Protein AF-A0A919AH19-F1 (afdb_monomer_lite)

Foldseek 3Di:
DWKDDPQAIFDDDDDDDPPDDPPDDDDDPDPQLVPGDVSDDPCSQADPFADPPPGDGPSPPGDIDDDDDPDPDD

Radius of gyration: 13.68 Å; chains: 1; bounding box: 30×21×48 Å

pLDDT: mean 90.98, std 10.67, range [40.75, 97.81]

Secondary structure (DSSP, 8-state):
-EEEETTEEEE-----SS-SPTT-----S---GGGSTTS--GGGGS---B-TTTT-B-TT----EEEPPPPP--

InterPro domains:
  IPR009010 Aspartate d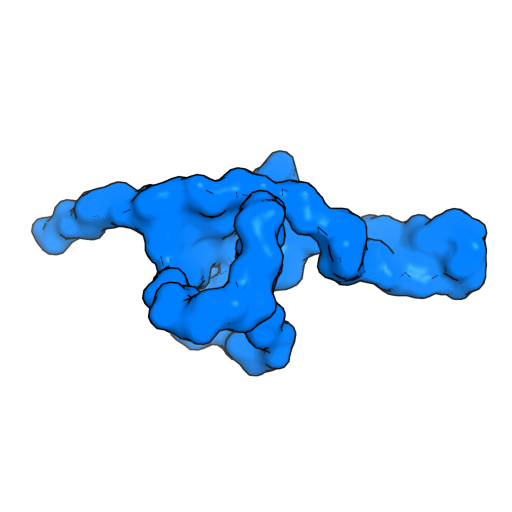ecarboxylase-like domain superfamily [SSF50692] (3-70)

Organism: NCBI:txid66376

Sequence (74 aa):
MVISSPRGSFGAVARLDGRATRGTALTEKGHWPRLSPGGEGVNATVAEDDADFGGGAVFHDNRVRVEPAGTAVT

Structure (mmCIF, N/CA/C/O backbone):
data_AF-A0A919AH19-F1
#
_entry.id   AF-A0A919AH19-F1
#
loop_
_atom_site.group_PDB
_atom_site.id
_atom_site.type_symbol
_atom_site.label_atom_id
_atom_site.label_alt_id
_atom_site.label_comp_id
_atom_site.label_asym_id
_atom_site.label_entity_id
_atom_site.label_seq_id
_atom_site.pdbx_PDB_ins_code
_atom_site.Cartn_x
_atom_s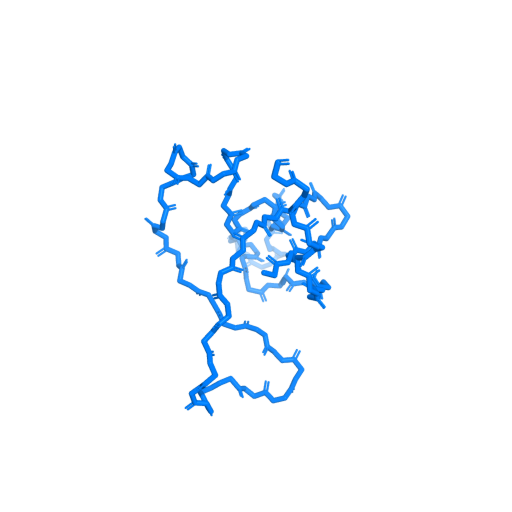ite.Cartn_y
_atom_site.Cartn_z
_atom_site.occupancy
_atom_site.B_iso_or_equiv
_atom_site.auth_seq_id
_atom_site.auth_comp_id
_atom_site.auth_asym_id
_atom_site.auth_atom_id
_atom_site.pdbx_PDB_model_num
ATOM 1 N N . MET A 1 1 ? -5.115 -2.354 11.841 1.00 92.50 1 MET A N 1
ATOM 2 C CA . MET A 1 1 ? -4.719 -3.453 10.935 1.00 92.50 1 MET A CA 1
ATOM 3 C C . MET A 1 1 ? -3.264 -3.274 10.567 1.00 92.50 1 MET A C 1
ATOM 5 O O . MET A 1 1 ? -2.789 -2.143 10.605 1.00 92.50 1 MET A O 1
ATOM 9 N N . VAL A 1 2 ? -2.578 -4.365 10.243 1.00 95.06 2 VAL A N 1
ATOM 10 C CA . VAL A 1 2 ? -1.222 -4.345 9.690 1.00 95.06 2 VAL A CA 1
ATOM 11 C C . VAL A 1 2 ? -1.306 -4.756 8.227 1.00 95.06 2 VAL A C 1
ATOM 13 O O . VAL A 1 2 ? -2.003 -5.712 7.883 1.00 95.06 2 VAL A O 1
ATOM 16 N N . ILE A 1 3 ? -0.633 -3.994 7.371 1.00 96.19 3 ILE A N 1
ATOM 17 C CA . ILE A 1 3 ? -0.523 -4.254 5.940 1.00 96.19 3 ILE A CA 1
ATOM 18 C C . ILE A 1 3 ? 0.942 -4.552 5.663 1.00 96.19 3 ILE A C 1
ATOM 20 O O . ILE A 1 3 ? 1.798 -3.732 5.992 1.00 96.19 3 ILE A O 1
ATOM 24 N N . SER A 1 4 ? 1.236 -5.718 5.094 1.00 97.12 4 SER A N 1
ATOM 25 C CA . SER A 1 4 ? 2.605 -6.214 4.949 1.00 97.12 4 SER A CA 1
ATOM 26 C C . SER A 1 4 ? 2.908 -6.753 3.556 1.00 97.12 4 SER A C 1
ATOM 28 O O . SER A 1 4 ? 2.036 -7.216 2.818 1.00 97.12 4 SER A O 1
ATOM 30 N N . SER A 1 5 ? 4.188 -6.695 3.213 1.00 97.06 5 SER A N 1
ATOM 31 C CA . SER A 1 5 ? 4.807 -7.296 2.036 1.00 97.06 5 SER A CA 1
ATOM 32 C C . SER A 1 5 ? 6.215 -7.779 2.420 1.00 97.06 5 SER A C 1
ATOM 34 O O . SER A 1 5 ? 6.699 -7.421 3.495 1.00 97.06 5 SER A O 1
ATOM 36 N N . PRO A 1 6 ? 6.926 -8.526 1.557 1.00 97.50 6 PRO A N 1
ATOM 37 C CA . PRO A 1 6 ? 8.329 -8.868 1.806 1.00 97.50 6 PRO A CA 1
ATOM 38 C C . PRO A 1 6 ? 9.259 -7.658 2.001 1.00 97.50 6 PRO A C 1
ATOM 40 O O . PRO A 1 6 ? 10.327 -7.810 2.579 1.00 97.50 6 PRO A O 1
ATOM 43 N N . ARG A 1 7 ? 8.866 -6.471 1.520 1.00 95.56 7 ARG A N 1
ATOM 44 C CA . ARG A 1 7 ? 9.663 -5.236 1.595 1.00 95.56 7 ARG A CA 1
ATOM 45 C C . ARG A 1 7 ? 9.475 -4.469 2.903 1.00 95.56 7 ARG A C 1
ATOM 47 O O . ARG A 1 7 ? 10.343 -3.695 3.280 1.00 95.56 7 ARG A O 1
ATOM 54 N N . GLY A 1 8 ? 8.360 -4.685 3.598 1.00 95.88 8 GLY A N 1
ATOM 55 C CA . GLY A 1 8 ? 8.019 -3.912 4.786 1.00 95.88 8 GLY A CA 1
ATOM 56 C C . GLY A 1 8 ? 6.533 -3.934 5.113 1.00 95.88 8 GLY A C 1
ATOM 57 O O . GLY A 1 8 ? 5.740 -4.661 4.500 1.00 95.88 8 GLY A O 1
ATOM 58 N N . SER A 1 9 ? 6.153 -3.140 6.113 1.00 95.44 9 SER A N 1
ATOM 59 C CA . SER A 1 9 ? 4.787 -3.085 6.631 1.00 95.44 9 SER A CA 1
ATOM 60 C C . SER A 1 9 ? 4.447 -1.733 7.240 1.00 95.44 9 SER A C 1
ATOM 62 O O . SER A 1 9 ? 5.333 -1.027 7.708 1.00 95.44 9 SER A O 1
ATOM 64 N N . PHE A 1 10 ? 3.156 -1.422 7.317 1.00 94.19 10 PHE A N 1
ATOM 65 C CA . PHE A 1 10 ? 2.657 -0.251 8.034 1.00 94.19 10 PHE A CA 1
ATOM 66 C C . PHE A 1 10 ? 1.332 -0.549 8.744 1.00 94.19 10 PHE A C 1
ATOM 68 O O . PHE A 1 10 ? 0.592 -1.476 8.391 1.00 94.19 10 PHE A O 1
ATOM 75 N N . GLY A 1 11 ? 1.038 0.251 9.768 1.00 92.75 11 GLY A N 1
ATOM 76 C CA . GLY A 1 11 ? -0.237 0.223 10.475 1.00 92.75 11 GLY A CA 1
ATOM 77 C C . GLY A 1 11 ? -1.272 1.128 9.810 1.00 92.75 11 GLY A C 1
ATOM 78 O O . GLY A 1 11 ? -0.958 2.239 9.394 1.00 92.75 11 GLY A O 1
ATOM 79 N N . ALA A 1 12 ? -2.525 0.679 9.749 1.00 92.25 12 ALA A N 1
ATOM 80 C CA . ALA A 1 12 ? -3.640 1.513 9.303 1.00 92.25 12 ALA A CA 1
ATOM 81 C C . ALA A 1 12 ? -4.946 1.197 10.037 1.00 92.25 12 ALA A C 1
ATOM 83 O O . ALA A 1 12 ? -5.161 0.090 10.550 1.00 92.25 12 ALA A O 1
ATOM 84 N N . VAL A 1 13 ? -5.851 2.173 10.041 1.00 91.56 13 VAL A N 1
ATOM 85 C CA . VAL A 1 13 ? -7.237 2.001 10.486 1.00 91.56 13 VAL A CA 1
ATOM 86 C C . VAL A 1 13 ? -8.084 1.589 9.286 1.00 91.56 13 VAL A C 1
ATOM 88 O O . VAL A 1 13 ? -8.059 2.245 8.247 1.00 91.56 13 VAL A O 1
ATOM 91 N N . ALA A 1 14 ? -8.834 0.496 9.421 1.00 92.19 14 ALA A N 1
ATOM 92 C CA . ALA A 1 14 ? -9.717 0.032 8.359 1.00 92.19 14 ALA A CA 1
ATOM 93 C C . ALA A 1 14 ? -11.026 0.828 8.354 1.00 92.19 14 ALA A C 1
ATOM 95 O O . ALA A 1 14 ? -11.648 1.021 9.398 1.00 92.19 14 ALA A O 1
ATOM 96 N N . ARG A 1 15 ? -11.469 1.235 7.162 1.00 93.00 15 ARG A N 1
ATOM 97 C CA . ARG A 1 15 ? -12.775 1.856 6.927 1.00 93.00 15 ARG A CA 1
ATOM 98 C C . ARG A 1 15 ? -13.582 0.962 5.990 1.00 93.00 15 ARG A C 1
ATOM 100 O O . ARG A 1 15 ? -13.129 0.668 4.890 1.00 93.00 15 ARG A O 1
ATOM 107 N N . LEU A 1 16 ? -14.757 0.519 6.438 1.00 92.62 16 LEU A N 1
ATOM 108 C CA . LEU A 1 16 ? -15.648 -0.361 5.677 1.00 92.62 16 LEU A CA 1
ATOM 109 C C . LEU A 1 16 ? -16.790 0.469 5.088 1.00 92.62 16 LEU A C 1
ATOM 111 O O . LEU A 1 16 ? -17.710 0.853 5.802 1.00 92.62 16 LEU A O 1
ATOM 115 N N . ASP A 1 17 ? -16.708 0.779 3.797 1.00 94.88 17 ASP A N 1
ATOM 116 C CA . ASP A 1 17 ? -17.655 1.672 3.111 1.00 94.88 17 ASP A CA 1
ATOM 117 C C . ASP A 1 17 ? -18.154 1.139 1.755 1.00 94.88 17 ASP A C 1
ATOM 119 O O . ASP A 1 17 ? -18.874 1.835 1.044 1.00 94.88 17 ASP A O 1
ATOM 123 N N . GLY A 1 18 ? -17.749 -0.076 1.374 1.00 94.50 18 GLY A N 1
ATOM 124 C CA . GLY A 1 18 ? -18.140 -0.715 0.116 1.00 94.50 18 GLY A CA 1
ATOM 125 C C . GLY A 1 18 ? -17.448 -0.183 -1.145 1.00 94.50 18 GLY A C 1
ATOM 126 O O . GLY A 1 18 ? -17.790 -0.637 -2.232 1.00 94.50 18 GLY A O 1
ATOM 127 N N . ARG A 1 19 ? -16.474 0.737 -1.045 1.00 95.62 19 ARG A N 1
ATOM 128 C CA . ARG A 1 19 ? -15.760 1.265 -2.229 1.00 95.62 19 ARG A CA 1
ATOM 129 C C . ARG A 1 19 ? -14.722 0.302 -2.795 1.00 95.62 19 ARG A C 1
ATOM 131 O O . ARG A 1 19 ? -14.437 0.335 -3.989 1.00 95.62 19 ARG A O 1
ATOM 138 N N . ALA A 1 20 ? -14.123 -0.525 -1.943 1.00 94.19 20 ALA A N 1
ATOM 139 C CA . ALA A 1 20 ? -13.131 -1.503 -2.366 1.00 94.19 20 ALA A CA 1
ATOM 140 C C . ALA A 1 20 ? -13.804 -2.753 -2.951 1.00 94.19 20 ALA A C 1
ATOM 142 O O . ALA A 1 20 ? -14.746 -3.298 -2.372 1.00 94.19 20 ALA A O 1
ATOM 143 N N . THR A 1 21 ? -13.280 -3.242 -4.076 1.00 96.06 21 THR A N 1
ATOM 144 C CA . THR A 1 21 ? -13.667 -4.553 -4.614 1.00 96.06 21 THR A CA 1
ATOM 145 C C . THR A 1 21 ? -13.090 -5.664 -3.735 1.00 96.06 21 THR A C 1
ATOM 147 O O . THR A 1 21 ? -12.019 -5.515 -3.141 1.00 96.06 21 THR A O 1
ATOM 150 N N . ARG A 1 22 ? -13.791 -6.801 -3.642 1.00 95.62 22 ARG A N 1
ATOM 151 C CA . ARG A 1 22 ? -13.307 -7.979 -2.907 1.00 95.62 22 ARG A CA 1
ATOM 152 C C . ARG A 1 22 ? -11.898 -8.362 -3.375 1.00 95.62 22 ARG A C 1
ATOM 154 O O . ARG A 1 22 ? -11.682 -8.576 -4.560 1.00 95.62 22 ARG A O 1
ATOM 161 N N . GLY A 1 23 ? -10.979 -8.517 -2.422 1.00 95.94 23 GLY A N 1
ATOM 162 C CA . GLY A 1 23 ? -9.579 -8.868 -2.690 1.00 95.94 23 GLY A CA 1
ATOM 163 C C . GLY A 1 23 ? -8.646 -7.665 -2.850 1.00 95.94 23 GLY A C 1
ATOM 164 O O . GLY A 1 23 ? -7.439 -7.859 -2.946 1.00 95.94 23 GLY A O 1
ATOM 165 N N . THR A 1 24 ? -9.171 -6.439 -2.817 1.00 95.88 24 THR A N 1
ATOM 166 C CA . THR A 1 24 ? -8.390 -5.202 -2.924 1.00 95.88 24 THR A CA 1
ATOM 167 C C . THR A 1 24 ? -8.496 -4.389 -1.637 1.00 95.88 24 THR A C 1
ATOM 169 O O . THR A 1 24 ? -9.567 -4.286 -1.041 1.00 95.88 24 THR A O 1
ATOM 172 N N . ALA A 1 25 ? -7.388 -3.775 -1.224 1.00 94.75 25 ALA A N 1
ATOM 173 C CA . ALA A 1 25 ? -7.374 -2.740 -0.198 1.00 94.75 25 ALA A CA 1
ATOM 174 C C . ALA A 1 25 ? -7.125 -1.380 -0.860 1.00 94.75 25 ALA A C 1
ATOM 176 O O . ALA A 1 25 ? -6.290 -1.268 -1.756 1.00 94.75 25 ALA A O 1
ATOM 177 N N . LEU A 1 26 ? -7.852 -0.356 -0.417 1.00 95.19 26 LEU A N 1
ATOM 178 C CA . LEU A 1 26 ? -7.655 1.022 -0.858 1.00 95.19 26 LEU A CA 1
ATOM 179 C C . LEU A 1 26 ? -7.010 1.819 0.268 1.00 95.19 26 LEU A C 1
ATOM 181 O O . LEU A 1 26 ? -7.371 1.670 1.434 1.00 95.19 26 LEU A O 1
ATOM 185 N N . THR A 1 27 ? -6.074 2.683 -0.096 1.00 92.94 27 THR A N 1
ATOM 186 C CA . THR A 1 27 ? -5.424 3.611 0.823 1.00 92.94 27 THR A CA 1
ATOM 187 C C . THR A 1 27 ? -5.103 4.903 0.089 1.00 92.94 27 THR A C 1
ATOM 189 O O . THR A 1 27 ? -5.003 4.929 -1.139 1.00 92.94 27 THR A O 1
ATOM 192 N N . GLU A 1 28 ? -4.967 5.979 0.846 1.00 87.50 28 GLU A N 1
ATOM 193 C CA . GLU A 1 28 ? -4.623 7.290 0.319 1.00 87.50 28 GLU A CA 1
ATOM 194 C C . GLU A 1 28 ? -3.110 7.497 0.408 1.00 87.50 28 GLU A C 1
ATOM 196 O O . GLU A 1 28 ? -2.463 7.156 1.402 1.00 87.50 28 GLU A O 1
ATOM 201 N N . LYS A 1 29 ? -2.535 8.093 -0.636 1.00 82.31 29 LYS A N 1
ATOM 202 C CA . LYS A 1 29 ? -1.180 8.639 -0.572 1.00 82.31 29 LYS A CA 1
ATOM 203 C C . LYS A 1 29 ? -1.245 10.027 0.066 1.00 82.31 29 LYS A C 1
ATOM 205 O O . LYS A 1 29 ? -2.138 10.804 -0.252 1.00 82.31 29 LYS A O 1
ATOM 210 N N . GLY A 1 30 ? -0.267 10.359 0.909 1.00 85.25 30 GLY A N 1
ATOM 211 C CA . GLY A 1 30 ? -0.101 11.715 1.454 1.00 85.25 30 GLY A CA 1
ATOM 212 C C . GLY A 1 30 ? -0.097 11.807 2.978 1.00 85.25 30 GLY A C 1
ATOM 213 O O . GLY A 1 30 ? 0.224 12.867 3.512 1.00 85.25 30 GLY A O 1
ATOM 214 N N . HIS A 1 31 ? -0.386 10.715 3.693 1.00 88.38 31 HIS A N 1
ATOM 215 C CA . HIS A 1 31 ? -0.136 10.677 5.131 1.00 88.38 31 HIS A CA 1
ATOM 216 C C . HIS A 1 31 ? 1.373 10.729 5.400 1.00 88.38 31 HIS A C 1
ATOM 218 O O . HIS A 1 31 ? 2.151 9.998 4.785 1.00 88.38 31 HIS A O 1
ATOM 224 N N . TRP A 1 32 ? 1.785 11.614 6.305 1.00 91.75 32 TRP A N 1
ATOM 225 C CA . TRP A 1 32 ? 3.194 11.854 6.595 1.00 91.75 32 TRP A CA 1
ATOM 226 C C . TRP A 1 32 ? 3.729 10.725 7.481 1.00 91.75 32 TRP A C 1
ATOM 228 O O . TRP A 1 32 ? 3.231 10.581 8.598 1.00 91.75 32 TRP A O 1
ATOM 238 N N . PRO A 1 33 ? 4.761 9.969 7.062 1.00 90.88 33 PRO A N 1
ATOM 239 C CA . PRO A 1 33 ? 5.242 8.820 7.835 1.00 90.88 33 PRO A CA 1
ATOM 240 C C . PRO A 1 33 ? 5.686 9.185 9.258 1.00 90.88 33 PRO A C 1
ATOM 242 O O . PRO A 1 33 ? 5.426 8.448 10.200 1.00 90.88 33 PRO A O 1
ATOM 245 N N . ARG A 1 34 ? 6.234 10.394 9.461 1.00 91.94 34 ARG A N 1
ATOM 246 C CA . ARG A 1 34 ? 6.602 10.907 10.796 1.00 91.94 34 ARG A CA 1
ATOM 247 C C . ARG A 1 34 ? 5.418 11.017 11.772 1.00 91.94 34 ARG A C 1
ATOM 249 O O . ARG A 1 34 ? 5.637 11.107 12.974 1.00 91.94 34 ARG A O 1
ATOM 256 N N . LEU A 1 35 ? 4.185 11.058 11.269 1.00 90.81 35 LEU A N 1
ATOM 257 C CA . LEU A 1 35 ? 2.961 11.091 12.076 1.00 90.81 35 LEU A CA 1
ATOM 258 C C . LEU A 1 35 ? 2.372 9.692 12.316 1.00 90.81 35 LEU A C 1
ATOM 260 O O . LEU A 1 35 ? 1.394 9.563 13.048 1.00 90.81 35 LEU A O 1
ATOM 264 N N . SER A 1 36 ? 2.950 8.651 11.713 1.00 87.25 36 SER A N 1
ATOM 265 C CA . SER A 1 36 ? 2.518 7.268 11.884 1.00 87.25 36 SER A CA 1
ATOM 266 C C . SER A 1 36 ? 3.270 6.582 13.027 1.00 87.25 36 SER A C 1
ATOM 268 O O . SER A 1 36 ? 4.487 6.751 13.160 1.00 87.25 36 SER A O 1
ATOM 270 N N . PRO A 1 37 ? 2.588 5.750 13.833 1.00 84.25 37 PRO A N 1
ATOM 271 C CA . PRO A 1 37 ? 3.260 4.825 14.737 1.00 84.25 37 PRO A CA 1
ATOM 272 C C . PRO A 1 37 ? 4.224 3.931 13.945 1.00 84.25 37 PRO A C 1
ATOM 274 O O . PRO A 1 37 ? 3.805 3.223 13.033 1.00 84.25 37 PRO A O 1
ATOM 277 N N . GLY A 1 38 ? 5.515 3.988 14.276 1.00 84.00 38 GLY A N 1
ATOM 278 C CA . GLY A 1 38 ? 6.567 3.245 13.573 1.00 84.00 38 GLY A CA 1
ATOM 279 C C . GLY A 1 38 ? 7.265 4.010 12.446 1.00 84.00 38 GLY A C 1
ATOM 280 O O . GLY A 1 38 ? 8.232 3.493 11.910 1.00 84.00 38 GLY A O 1
ATOM 281 N N . GLY A 1 39 ? 6.844 5.236 12.112 1.00 91.44 39 GLY A N 1
ATOM 282 C CA . GLY A 1 39 ? 7.550 6.073 11.133 1.00 91.44 39 GLY A CA 1
ATOM 283 C C . GLY A 1 39 ? 7.376 5.651 9.670 1.00 91.44 39 GLY A C 1
ATOM 284 O O . GLY A 1 39 ? 7.987 6.263 8.799 1.00 91.44 39 GLY A O 1
ATOM 285 N N . GLU A 1 40 ? 6.534 4.652 9.405 1.00 92.94 40 GLU A N 1
ATOM 286 C CA . GLU A 1 40 ? 6.317 4.059 8.085 1.00 92.94 40 GLU A CA 1
ATOM 287 C C . GLU A 1 40 ? 4.962 4.456 7.493 1.00 92.94 40 GLU A C 1
ATOM 289 O O . GLU A 1 40 ? 3.986 4.686 8.208 1.00 92.94 40 GLU A O 1
ATOM 294 N N . GLY A 1 41 ? 4.888 4.505 6.163 1.00 93.31 41 GLY A N 1
ATOM 295 C CA . GLY A 1 41 ? 3.657 4.777 5.418 1.00 93.31 41 GLY A CA 1
ATOM 296 C C . GLY A 1 41 ? 3.370 3.714 4.363 1.00 93.31 41 GLY A C 1
ATOM 297 O O . GLY A 1 41 ? 4.079 2.719 4.254 1.00 93.31 41 GLY A O 1
ATOM 298 N N . VAL A 1 42 ? 2.358 3.949 3.522 1.00 94.56 42 VAL A N 1
ATOM 299 C CA . VAL A 1 42 ? 1.967 3.003 2.456 1.00 94.56 42 VAL A CA 1
ATOM 300 C C . VAL A 1 42 ? 3.138 2.580 1.556 1.00 94.56 42 VAL A C 1
ATOM 302 O O . VAL A 1 42 ? 3.220 1.418 1.147 1.00 94.56 42 VAL A O 1
ATOM 305 N N . ASN A 1 43 ? 4.077 3.496 1.304 1.00 94.38 43 ASN A N 1
ATOM 306 C CA . ASN A 1 43 ? 5.246 3.242 0.465 1.00 94.38 43 ASN A CA 1
ATOM 307 C C . ASN A 1 43 ? 6.191 2.174 1.039 1.00 94.38 43 ASN A C 1
ATOM 309 O O . ASN A 1 43 ? 6.913 1.572 0.259 1.00 94.38 43 ASN A O 1
ATOM 313 N N . ALA A 1 44 ? 6.123 1.849 2.336 1.00 95.19 44 ALA A N 1
ATOM 314 C CA . ALA A 1 44 ? 6.899 0.761 2.946 1.00 95.19 44 ALA A CA 1
ATOM 315 C C . ALA A 1 44 ? 6.598 -0.624 2.338 1.00 95.19 44 ALA A C 1
ATOM 317 O O . ALA A 1 44 ? 7.311 -1.593 2.583 1.00 95.19 44 ALA A O 1
ATOM 318 N N . THR A 1 45 ? 5.511 -0.748 1.569 1.00 96.00 45 THR A N 1
ATOM 319 C CA . THR A 1 45 ? 5.145 -1.989 0.869 1.00 96.00 45 THR A CA 1
ATOM 320 C C . THR A 1 45 ? 5.410 -1.953 -0.633 1.00 96.00 45 THR A C 1
ATOM 322 O O . THR A 1 45 ? 5.339 -2.994 -1.284 1.00 96.00 45 THR A O 1
ATOM 325 N N . VAL A 1 46 ? 5.734 -0.788 -1.193 1.00 95.25 46 VAL A N 1
ATOM 326 C CA . VAL A 1 46 ? 5.927 -0.591 -2.633 1.00 95.25 46 VAL A CA 1
ATOM 327 C C . VAL A 1 46 ? 7.339 -1.021 -3.031 1.00 95.25 46 VAL A C 1
ATOM 329 O O . VAL A 1 46 ? 8.279 -0.839 -2.264 1.00 95.25 46 VAL A O 1
ATOM 332 N N . ALA A 1 47 ? 7.486 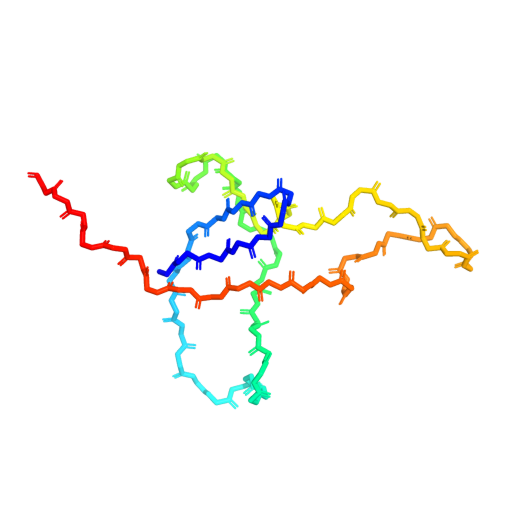-1.616 -4.215 1.00 95.56 47 ALA A N 1
ATOM 333 C CA . ALA A 1 47 ? 8.796 -1.926 -4.773 1.00 95.56 47 ALA A CA 1
ATOM 334 C C . ALA A 1 47 ? 9.469 -0.675 -5.361 1.00 95.56 47 ALA A C 1
ATOM 336 O O . ALA A 1 47 ? 8.825 0.117 -6.051 1.00 95.56 47 ALA A O 1
ATOM 337 N N . GLU A 1 48 ? 10.759 -0.506 -5.079 1.00 94.56 48 GLU A N 1
ATOM 338 C CA . GLU A 1 48 ? 11.594 0.535 -5.685 1.00 94.56 48 GLU A CA 1
ATOM 339 C C . GLU A 1 48 ? 12.121 0.045 -7.037 1.00 94.56 48 GLU A C 1
ATOM 341 O O . GLU A 1 48 ? 1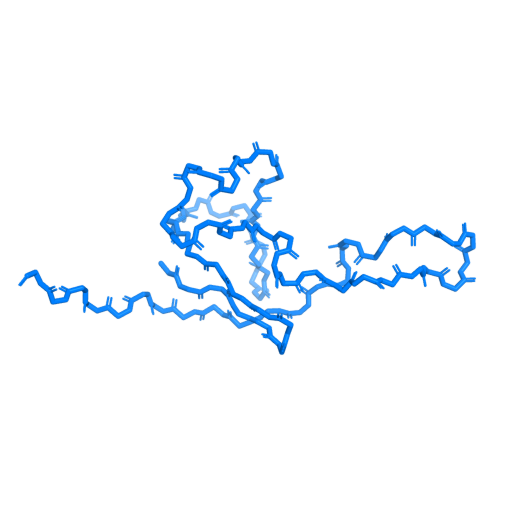3.302 -0.255 -7.180 1.00 94.56 48 GLU A O 1
ATOM 346 N N . ASP A 1 49 ? 11.213 -0.067 -8.007 1.00 94.75 49 ASP A N 1
ATOM 347 C CA . ASP A 1 49 ? 11.497 -0.564 -9.353 1.00 94.75 49 ASP A CA 1
ATOM 348 C C . ASP A 1 49 ? 10.936 0.374 -10.433 1.00 94.75 49 ASP A C 1
ATOM 350 O O . ASP A 1 49 ? 9.954 1.101 -10.223 1.00 94.75 49 ASP A O 1
ATOM 354 N N . ASP A 1 50 ? 11.540 0.279 -11.617 1.00 96.50 50 ASP A N 1
ATOM 355 C CA . ASP A 1 50 ? 11.099 0.942 -12.839 1.00 96.50 50 ASP A CA 1
ATOM 356 C C . ASP A 1 50 ? 10.300 -0.033 -13.717 1.00 96.50 50 ASP A C 1
ATOM 358 O O . ASP A 1 50 ? 10.681 -1.189 -13.915 1.00 96.50 50 ASP A O 1
ATOM 362 N N . ALA A 1 51 ? 9.193 0.443 -14.283 1.00 95.56 51 ALA A N 1
ATOM 363 C CA . ALA A 1 51 ? 8.402 -0.298 -15.254 1.00 95.56 51 ALA A CA 1
ATOM 364 C C . ALA A 1 51 ? 9.196 -0.525 -16.549 1.00 95.56 51 ALA A C 1
ATOM 366 O O . ALA A 1 51 ? 9.904 0.362 -17.036 1.00 95.56 51 ALA A O 1
ATOM 367 N N . ASP A 1 52 ? 9.007 -1.702 -17.143 1.00 93.50 52 ASP A N 1
ATOM 368 C CA . ASP A 1 52 ? 9.673 -2.138 -18.372 1.00 93.50 52 ASP A CA 1
ATOM 369 C C . ASP A 1 52 ? 9.436 -1.186 -19.556 1.00 93.50 52 ASP A C 1
ATOM 371 O O . ASP A 1 52 ? 10.347 -0.904 -20.337 1.00 93.50 52 ASP A O 1
ATOM 375 N N . PHE A 1 53 ? 8.225 -0.642 -19.666 1.00 93.12 53 PHE A N 1
ATOM 376 C CA . PHE A 1 53 ? 7.869 0.353 -20.661 1.00 93.12 53 PHE 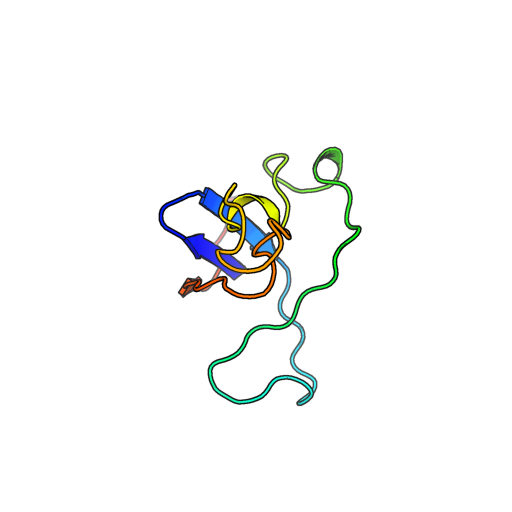A CA 1
ATOM 377 C C . PHE A 1 53 ? 7.924 1.770 -20.077 1.00 93.12 53 PHE A C 1
ATOM 379 O O . PHE A 1 53 ? 7.058 2.193 -19.310 1.00 93.12 53 PHE A O 1
ATOM 386 N N . GLY A 1 54 ? 8.933 2.537 -20.492 1.00 95.06 54 GLY A N 1
ATOM 387 C CA . GLY A 1 54 ? 9.041 3.968 -20.192 1.00 95.06 54 GLY A CA 1
ATOM 388 C C . GLY A 1 54 ? 9.618 4.323 -18.817 1.00 95.06 54 GLY A C 1
ATOM 389 O O . GLY A 1 54 ? 9.697 5.512 -18.519 1.00 95.06 54 GLY A O 1
ATOM 390 N N . GLY A 1 55 ? 10.035 3.345 -18.001 1.00 95.94 55 GLY A N 1
ATOM 391 C CA . GLY A 1 55 ? 10.768 3.590 -16.751 1.00 95.94 55 GLY A CA 1
ATOM 392 C C . GLY A 1 55 ? 9.957 4.307 -15.668 1.00 95.94 55 GLY A C 1
ATOM 393 O O . GLY A 1 55 ? 10.502 5.071 -14.879 1.00 95.94 55 GLY A O 1
ATOM 394 N N . GLY A 1 56 ? 8.632 4.146 -15.676 1.00 96.62 56 GLY A N 1
ATOM 395 C CA . GLY A 1 56 ? 7.750 4.742 -14.672 1.00 96.62 56 GLY A CA 1
ATOM 396 C C . GLY A 1 56 ? 7.722 3.940 -13.370 1.00 96.62 56 GLY A C 1
ATOM 397 O O . GLY A 1 56 ? 7.971 2.743 -13.364 1.00 96.62 56 GLY A O 1
ATOM 398 N N . ALA A 1 57 ? 7.343 4.575 -12.264 1.00 94.31 57 ALA A N 1
ATOM 399 C CA . ALA A 1 57 ? 7.251 3.896 -10.972 1.00 94.31 57 ALA A CA 1
ATOM 400 C C . ALA A 1 57 ? 6.102 2.867 -10.900 1.00 94.31 57 ALA A C 1
ATOM 402 O O . ALA A 1 57 ? 4.998 3.104 -11.399 1.00 94.31 57 ALA A O 1
ATOM 403 N N . VAL A 1 58 ? 6.321 1.770 -10.170 1.00 94.94 58 VAL A N 1
ATOM 404 C CA . VAL A 1 58 ? 5.408 0.609 -10.089 1.00 94.94 58 VAL A CA 1
ATOM 405 C C . VAL A 1 58 ? 4.400 0.651 -8.925 1.00 94.94 58 VAL A C 1
ATOM 407 O O . VAL A 1 58 ? 3.978 -0.378 -8.406 1.00 94.94 58 VAL A O 1
ATOM 410 N N . PHE A 1 59 ? 3.955 1.840 -8.499 1.00 93.00 59 PHE A N 1
ATOM 411 C CA . PHE A 1 59 ? 3.126 2.019 -7.287 1.00 93.00 59 PHE A CA 1
ATOM 412 C C . PHE A 1 59 ? 1.847 1.164 -7.224 1.00 93.00 59 PHE A C 1
ATOM 414 O O . PHE A 1 59 ? 1.384 0.826 -6.133 1.00 93.00 59 PHE A O 1
ATOM 421 N N . HIS A 1 60 ? 1.244 0.867 -8.377 1.00 93.00 60 HIS A N 1
ATOM 422 C CA . HIS A 1 60 ? -0.026 0.142 -8.473 1.00 93.00 60 HIS A CA 1
ATOM 423 C C . HIS A 1 60 ? 0.134 -1.375 -8.612 1.00 93.00 60 HIS A C 1
ATOM 425 O O . HIS A 1 60 ? -0.851 -2.092 -8.432 1.00 93.00 60 HIS A O 1
ATOM 431 N N . ASP A 1 61 ? 1.350 -1.868 -8.855 1.00 94.44 61 ASP A N 1
ATOM 432 C CA . ASP A 1 61 ? 1.666 -3.291 -8.754 1.00 94.44 61 ASP A CA 1
ATOM 433 C C . ASP A 1 61 ? 2.184 -3.605 -7.347 1.00 94.44 61 ASP A C 1
ATOM 435 O O . ASP A 1 61 ? 3.379 -3.732 -7.082 1.00 94.44 61 ASP A O 1
ATOM 439 N N . ASN A 1 62 ? 1.256 -3.646 -6.391 1.00 95.75 62 ASN A N 1
ATOM 440 C CA . ASN A 1 62 ? 1.597 -3.832 -4.989 1.00 95.75 62 ASN A CA 1
ATOM 441 C C . ASN A 1 62 ? 0.720 -4.893 -4.329 1.00 95.75 62 ASN A C 1
ATOM 443 O O . ASN A 1 62 ? -0.409 -4.643 -3.896 1.00 95.75 62 ASN A O 1
ATOM 447 N N . ARG A 1 63 ? 1.269 -6.104 -4.222 1.00 97.19 63 ARG A N 1
ATOM 448 C CA . ARG A 1 63 ? 0.633 -7.206 -3.504 1.00 97.19 63 ARG A CA 1
ATOM 449 C C . ARG A 1 63 ? 0.960 -7.148 -2.017 1.00 97.19 63 ARG A C 1
ATOM 451 O O . ARG A 1 63 ? 2.122 -7.227 -1.621 1.00 97.19 63 ARG A O 1
ATOM 458 N N . VAL A 1 64 ? -0.090 -7.117 -1.205 1.00 97.56 64 VAL A N 1
ATOM 459 C CA . VAL A 1 64 ? 0.004 -7.046 0.255 1.00 97.56 64 VAL A CA 1
ATOM 460 C C . VAL A 1 64 ? -0.817 -8.135 0.936 1.00 97.56 64 VAL A C 1
ATOM 462 O O . VAL A 1 64 ? -1.762 -8.686 0.367 1.00 97.56 64 VAL A O 1
ATOM 465 N N . ARG A 1 65 ? -0.468 -8.423 2.187 1.00 97.81 65 ARG A N 1
ATOM 466 C CA . ARG A 1 65 ? -1.294 -9.161 3.141 1.00 97.81 65 ARG A CA 1
ATOM 467 C C . ARG A 1 65 ? -1.890 -8.173 4.140 1.00 97.81 65 ARG A C 1
ATOM 469 O O . ARG A 1 65 ? -1.207 -7.251 4.573 1.00 97.81 65 ARG A O 1
ATOM 476 N N . VAL A 1 66 ? -3.163 -8.360 4.482 1.00 96.38 66 VAL A N 1
ATOM 477 C CA . VAL A 1 66 ? -3.875 -7.534 5.464 1.00 96.38 66 VAL A CA 1
ATOM 478 C C . VAL A 1 66 ? -4.257 -8.408 6.645 1.00 96.38 66 VAL A C 1
ATOM 480 O O . VAL A 1 66 ? -4.940 -9.417 6.471 1.00 96.38 66 VAL A O 1
ATOM 483 N N . GLU A 1 67 ? -3.831 -8.009 7.838 1.00 96.12 67 GLU A N 1
ATOM 484 C CA . GLU A 1 67 ? -4.070 -8.737 9.083 1.00 96.12 67 GLU A CA 1
ATOM 485 C C . GLU A 1 67 ? -4.626 -7.796 10.164 1.00 96.12 67 GLU A C 1
ATOM 487 O O . GLU A 1 67 ? -4.374 -6.580 10.149 1.00 96.12 67 GLU A O 1
ATOM 492 N N . PRO A 1 68 ? -5.409 -8.314 11.129 1.00 94.81 68 PRO A N 1
ATOM 493 C CA . PRO A 1 68 ? -5.727 -7.565 12.335 1.00 94.81 68 PRO A CA 1
ATO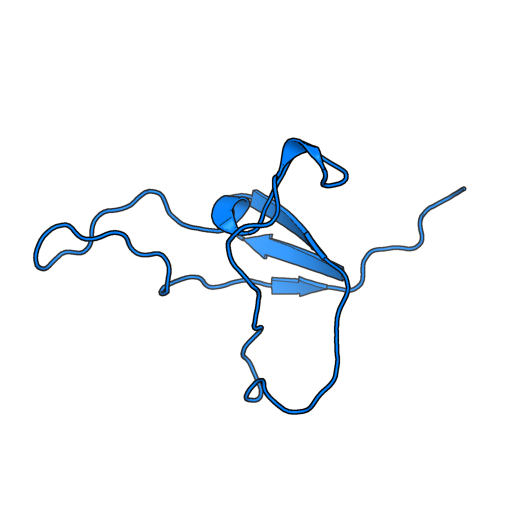M 494 C C . PRO A 1 68 ? -4.438 -7.041 12.975 1.00 94.81 68 PRO A C 1
ATOM 496 O O . PRO A 1 68 ? -3.440 -7.753 13.047 1.00 94.81 68 PRO A O 1
ATOM 499 N N . ALA A 1 69 ? -4.453 -5.792 13.447 1.00 85.56 69 ALA A N 1
ATOM 500 C CA . ALA A 1 69 ? -3.388 -5.380 14.352 1.00 85.56 69 ALA A CA 1
ATOM 501 C C . ALA A 1 69 ? -3.627 -6.167 15.639 1.00 85.56 69 ALA A C 1
ATOM 503 O O . ALA A 1 69 ? -4.750 -6.139 16.147 1.00 85.56 69 ALA A O 1
ATOM 504 N N . GLY A 1 70 ? -2.629 -6.920 16.102 1.00 77.31 70 GLY A N 1
ATOM 505 C CA . GLY A 1 70 ? -2.734 -7.620 17.378 1.00 77.31 70 GLY A CA 1
ATOM 506 C C . GLY A 1 70 ? -3.159 -6.657 18.489 1.00 77.31 70 GLY A C 1
ATOM 507 O O . GLY A 1 70 ? -2.987 -5.441 18.376 1.00 77.31 70 GLY A O 1
ATOM 508 N N . THR A 1 71 ? -3.741 -7.192 19.558 1.00 59.06 71 THR A N 1
ATOM 509 C CA . THR A 1 71 ? -4.073 -6.389 20.735 1.00 59.06 71 THR A CA 1
ATOM 510 C C . THR A 1 71 ? -2.799 -5.730 21.256 1.00 59.06 71 THR A C 1
ATOM 512 O O . THR A 1 71 ? -1.846 -6.424 21.605 1.00 59.06 71 THR A O 1
ATOM 515 N N . ALA A 1 72 ? -2.768 -4.397 21.292 1.00 55.22 72 ALA A N 1
ATOM 516 C CA . ALA A 1 72 ? -1.717 -3.684 22.000 1.00 55.22 72 ALA A CA 1
ATOM 517 C C . ALA A 1 72 ? -1.810 -4.068 23.483 1.00 55.22 72 ALA A C 1
ATOM 519 O O . ALA A 1 72 ? -2.870 -3.916 24.091 1.00 55.22 72 ALA A O 1
ATOM 520 N N . VAL A 1 73 ? -0.732 -4.614 24.045 1.00 44.56 73 VAL A N 1
ATOM 521 C CA . VAL A 1 73 ? -0.606 -4.744 25.499 1.00 44.56 73 VAL A CA 1
ATOM 522 C C . VAL A 1 73 ? -0.320 -3.337 26.014 1.00 44.56 73 VAL A C 1
ATOM 524 O O . VAL A 1 73 ? 0.692 -2.750 25.630 1.00 44.56 73 VAL A O 1
ATOM 527 N N . THR A 1 74 ? -1.266 -2.784 26.771 1.00 40.75 74 THR A N 1
ATOM 528 C CA . THR A 1 74 ? -1.161 -1.465 27.411 1.00 40.75 74 THR A CA 1
ATOM 529 C C . THR A 1 74 ? -0.130 -1.477 28.528 1.00 40.75 74 THR A C 1
ATOM 531 O O . THR A 1 74 ? -0.122 -2.466 29.296 1.00 40.75 74 THR A O 1
#